Protein AF-A0A7X2I264-F1 (afdb_monomer)

Mean predicted aligned error: 12.53 Å

pLDDT: mean 86.07, std 11.86, range [53.12, 96.88]

Secondary structure (DSSP, 8-state):
--HHHHHHHHHHHHHT--SSS-SSHHHHHHHHSS------PPP-S-HHHHTT-TTHHHHHHHHHHHHHHHHHHHHTT--HHHHHHHHT--HHHHHHHHTT--TTS-HHHHHHHHHHHHHHT-

Radius of gyration: 30.3 Å; Cα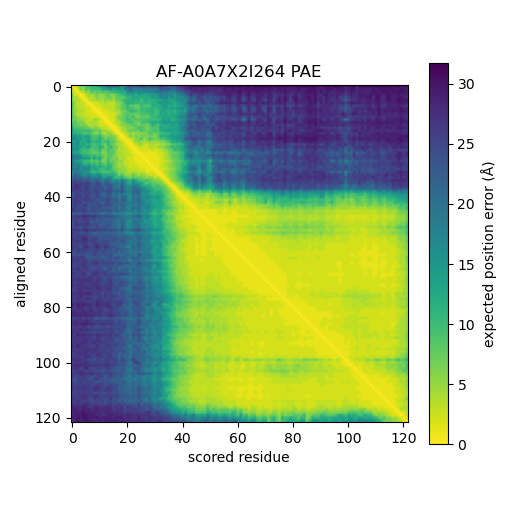 contacts (8 Å, |Δi|>4): 83; chains: 1; bounding box: 52×64×67 Å

Structure (mmCIF, N/CA/C/O backbone):
data_AF-A0A7X2I264-F1
#
_entry.id   AF-A0A7X2I264-F1
#
loop_
_atom_site.group_PDB
_atom_site.id
_atom_site.type_symbol
_atom_site.label_atom_id
_atom_site.label_alt_id
_atom_site.label_comp_id
_atom_site.label_asym_id
_atom_site.label_entity_id
_atom_site.label_seq_id
_atom_site.pdbx_PDB_ins_code
_atom_site.Cartn_x
_atom_site.Cartn_y
_atom_site.Cartn_z
_atom_site.occupancy
_atom_site.B_iso_or_equiv
_atom_site.auth_seq_id
_atom_site.auth_comp_id
_atom_site.auth_asym_id
_atom_site.auth_atom_id
_atom_site.pdbx_PDB_model_num
ATOM 1 N N . MET A 1 1 ? 24.658 50.942 -40.346 1.00 53.12 1 MET A N 1
ATOM 2 C CA . MET A 1 1 ? 24.591 49.732 -41.179 1.00 53.12 1 MET A CA 1
ATOM 3 C C . MET A 1 1 ? 25.375 49.980 -42.457 1.00 53.12 1 MET A C 1
ATOM 5 O O . MET A 1 1 ? 24.981 50.839 -43.243 1.00 53.12 1 MET A O 1
ATOM 9 N N . GLY A 1 2 ? 26.550 49.373 -42.595 1.00 65.25 2 GLY A N 1
ATOM 10 C CA . GLY A 1 2 ? 27.466 49.596 -43.721 1.00 65.25 2 GLY A CA 1
ATOM 11 C C . GLY A 1 2 ? 27.327 48.509 -44.787 1.00 65.25 2 GLY A C 1
ATOM 12 O O . GLY A 1 2 ? 27.019 47.373 -44.458 1.00 65.25 2 GLY A O 1
ATOM 13 N N . ARG A 1 3 ? 27.616 48.821 -46.061 1.00 62.53 3 ARG A N 1
ATOM 14 C CA . ARG A 1 3 ? 27.592 47.847 -47.180 1.00 62.53 3 ARG A CA 1
ATOM 15 C C . ARG A 1 3 ? 28.369 46.547 -46.896 1.00 62.53 3 ARG A C 1
ATOM 17 O O . ARG A 1 3 ? 28.003 45.501 -47.412 1.00 62.53 3 ARG A O 1
ATOM 24 N N . LYS A 1 4 ? 29.397 46.605 -46.039 1.00 62.56 4 LYS A N 1
ATOM 25 C CA . LYS A 1 4 ? 30.151 45.428 -45.583 1.00 62.56 4 LYS A CA 1
ATOM 26 C C . LYS A 1 4 ? 29.304 44.444 -44.773 1.00 62.56 4 LYS A C 1
ATOM 28 O O . LYS A 1 4 ? 29.388 43.252 -45.021 1.00 62.56 4 LYS A O 1
ATOM 33 N N . GLU A 1 5 ? 28.451 44.935 -43.879 1.00 67.25 5 GLU A N 1
ATOM 34 C CA . GLU A 1 5 ? 27.602 44.082 -43.034 1.00 67.25 5 GLU A CA 1
ATOM 35 C C . GLU A 1 5 ? 26.552 43.341 -43.873 1.00 67.25 5 GLU A C 1
ATOM 37 O O . GLU A 1 5 ? 26.231 42.191 -43.597 1.00 67.25 5 GLU A O 1
ATOM 42 N N . THR A 1 6 ? 26.047 43.965 -44.946 1.00 69.62 6 THR A N 1
ATOM 43 C CA . THR A 1 6 ? 25.108 43.305 -45.865 1.00 69.62 6 THR A CA 1
ATOM 44 C C . THR A 1 6 ? 25.780 42.244 -46.736 1.00 69.62 6 THR A C 1
ATOM 46 O O . THR A 1 6 ? 25.165 41.230 -47.038 1.00 69.62 6 THR A O 1
ATOM 49 N N . GLU A 1 7 ? 27.036 42.451 -47.134 1.00 71.38 7 GLU A N 1
ATOM 50 C CA . GLU A 1 7 ? 27.785 41.511 -47.981 1.00 71.38 7 GLU A CA 1
ATOM 51 C C . GLU A 1 7 ? 28.254 40.285 -47.184 1.00 71.38 7 GLU A C 1
ATOM 53 O O . GLU A 1 7 ? 28.149 39.152 -47.654 1.00 71.38 7 GLU A O 1
ATOM 58 N N . GLU A 1 8 ? 28.680 40.512 -45.941 1.00 70.50 8 GLU A N 1
ATOM 59 C CA . GLU A 1 8 ? 29.047 39.475 -44.978 1.00 70.50 8 GLU A CA 1
ATOM 60 C C . GLU A 1 8 ? 27.842 38.602 -44.609 1.00 70.50 8 GLU A C 1
ATOM 62 O O . GLU A 1 8 ? 27.930 37.379 -44.683 1.00 70.50 8 GLU A O 1
ATOM 67 N N . ALA A 1 9 ? 26.676 39.208 -44.356 1.00 65.88 9 ALA A N 1
ATOM 68 C CA . ALA A 1 9 ? 25.443 38.464 -44.097 1.00 65.88 9 ALA A CA 1
ATOM 69 C C . ALA A 1 9 ? 25.007 37.587 -45.291 1.00 65.88 9 ALA A C 1
ATOM 71 O O . ALA A 1 9 ? 24.518 36.469 -45.101 1.00 65.88 9 ALA A O 1
ATOM 72 N N . ILE A 1 10 ? 25.205 38.057 -46.531 1.00 73.12 10 ILE A N 1
ATOM 73 C CA . ILE A 1 10 ? 24.914 37.277 -47.748 1.00 73.12 10 ILE A CA 1
ATOM 74 C C . ILE A 1 10 ? 25.928 36.133 -47.918 1.00 73.12 10 ILE A C 1
ATOM 76 O O . ILE A 1 10 ? 25.545 35.017 -48.284 1.00 73.12 10 ILE A O 1
ATOM 80 N N . ALA A 1 11 ? 27.211 36.382 -47.646 1.00 73.94 11 ALA A N 1
ATOM 81 C CA . ALA A 1 11 ? 28.264 35.374 -47.736 1.00 73.94 11 ALA A CA 1
ATOM 82 C C . ALA A 1 11 ? 28.098 34.267 -46.684 1.00 73.94 11 ALA A C 1
ATOM 84 O O . ALA A 1 11 ? 28.203 33.087 -47.026 1.00 73.94 11 ALA A O 1
ATOM 85 N N . ASP A 1 12 ? 27.771 34.624 -45.442 1.00 66.62 12 ASP A N 1
ATOM 86 C CA . ASP A 1 12 ? 27.493 33.661 -44.373 1.00 66.62 12 ASP A CA 1
ATOM 87 C C . ASP A 1 12 ? 26.240 32.831 -44.657 1.00 66.62 12 ASP A C 1
ATOM 89 O O . ASP A 1 12 ? 26.261 31.612 -44.469 1.00 66.62 12 ASP A O 1
ATOM 93 N N . SER A 1 13 ? 25.203 33.446 -45.238 1.00 68.19 13 SER A N 1
ATOM 94 C CA . SER A 1 13 ? 24.015 32.724 -45.714 1.00 68.19 13 SER A CA 1
ATOM 95 C C . SER A 1 13 ? 24.367 31.690 -46.790 1.00 68.19 13 SER A C 1
ATOM 97 O O . SER A 1 13 ? 23.864 30.568 -46.763 1.00 68.19 13 SER A O 1
ATOM 99 N N . ARG A 1 14 ? 25.270 32.026 -47.726 1.00 70.94 14 ARG A N 1
ATOM 100 C CA . ARG A 1 14 ? 25.734 31.096 -48.773 1.00 70.94 14 ARG A CA 1
ATOM 101 C C . ARG A 1 14 ? 26.647 29.992 -48.224 1.00 70.94 14 ARG A C 1
ATOM 103 O O . ARG A 1 14 ? 26.674 28.902 -48.789 1.00 70.94 14 ARG A O 1
ATOM 110 N N . ALA A 1 15 ? 27.385 30.271 -47.150 1.00 73.50 15 ALA A N 1
ATOM 111 C CA . ALA A 1 15 ? 28.268 29.319 -46.478 1.00 73.50 15 ALA A CA 1
ATOM 112 C C . ALA A 1 15 ? 27.548 28.439 -45.438 1.00 73.50 15 ALA A C 1
ATOM 114 O O . ALA A 1 15 ? 28.167 27.528 -44.891 1.00 73.50 15 ALA A O 1
ATOM 115 N N . GLY A 1 16 ? 26.265 28.697 -45.157 1.00 68.00 16 GLY A N 1
ATOM 116 C CA . GLY A 1 16 ? 25.489 27.956 -44.160 1.00 68.00 16 GLY A CA 1
ATOM 117 C C . GLY A 1 16 ? 25.940 28.203 -42.716 1.00 68.00 16 GLY A C 1
ATOM 118 O O . GLY A 1 16 ? 25.725 27.343 -41.856 1.00 68.00 16 GLY A O 1
ATOM 119 N N . ARG A 1 17 ? 26.585 29.347 -42.446 1.00 67.12 17 ARG A N 1
ATOM 120 C CA . ARG A 1 17 ? 26.978 29.754 -41.091 1.00 67.12 17 ARG A CA 1
ATOM 121 C C . ARG A 1 17 ? 25.816 30.442 -40.389 1.00 67.12 17 ARG A C 1
ATOM 123 O O . ARG A 1 17 ? 25.059 31.186 -41.008 1.00 67.12 17 ARG A O 1
ATOM 130 N N . VAL A 1 18 ? 25.684 30.188 -39.092 1.00 67.50 18 VAL A N 1
ATOM 131 C CA . VAL A 1 18 ? 24.689 30.829 -38.226 1.00 67.50 18 VAL A CA 1
ATOM 132 C C . VAL A 1 18 ? 25.423 31.782 -37.285 1.00 67.50 18 VAL A C 1
ATOM 134 O O . VAL A 1 18 ? 26.530 31.497 -36.842 1.00 67.50 18 VAL A O 1
ATOM 137 N N . SER A 1 19 ? 24.827 32.937 -36.990 1.00 62.38 19 SER A N 1
ATOM 138 C CA . SER A 1 19 ? 25.382 33.870 -36.007 1.00 62.38 19 SER A CA 1
ATOM 139 C C . SER A 1 19 ? 25.033 33.407 -34.588 1.00 62.38 19 SER A C 1
ATOM 141 O O . SER A 1 19 ? 23.859 33.188 -34.285 1.00 62.38 19 SER A O 1
ATOM 143 N N . GLY A 1 20 ? 26.030 33.254 -33.710 1.00 69.88 20 GLY A N 1
ATOM 144 C CA . GLY A 1 20 ? 25.835 32.881 -32.303 1.00 69.88 20 GLY A CA 1
ATOM 145 C C . GLY A 1 20 ? 26.579 31.607 -31.891 1.00 69.88 20 GLY A C 1
ATOM 146 O O . GLY A 1 20 ? 27.698 31.367 -32.327 1.00 69.88 20 GLY A O 1
ATOM 147 N N . ARG A 1 21 ? 25.971 30.809 -31.000 1.00 73.69 21 ARG A N 1
ATOM 148 C CA . ARG A 1 21 ? 26.579 29.613 -30.376 1.00 73.69 21 ARG A CA 1
ATOM 149 C C . ARG A 1 21 ? 26.913 28.482 -31.361 1.00 73.69 21 ARG A C 1
ATOM 151 O O . ARG A 1 21 ? 27.748 27.646 -31.041 1.00 73.69 21 ARG A O 1
ATOM 158 N N . PHE A 1 22 ? 26.267 28.441 -32.521 1.00 78.50 22 PHE A N 1
ATOM 159 C CA . PHE A 1 22 ? 26.388 27.349 -33.488 1.00 78.50 22 PHE A CA 1
ATOM 160 C C . PHE A 1 22 ? 27.165 27.819 -34.712 1.00 78.50 22 PHE A C 1
ATOM 162 O O . PHE A 1 22 ? 26.838 28.865 -35.271 1.00 78.50 22 PHE A O 1
ATOM 169 N N . ALA A 1 23 ? 28.170 27.056 -35.143 1.00 78.12 23 ALA A N 1
ATOM 170 C CA . ALA A 1 23 ? 29.019 27.425 -36.272 1.00 78.12 23 ALA A CA 1
ATOM 171 C C . ALA A 1 23 ? 28.362 27.107 -37.625 1.00 78.12 23 ALA A C 1
ATOM 173 O O . ALA A 1 23 ? 28.685 27.739 -38.634 1.00 78.12 23 ALA A O 1
ATOM 174 N N . THR A 1 24 ? 27.420 26.157 -37.663 1.00 82.75 24 THR A N 1
ATOM 175 C CA . THR A 1 24 ? 26.704 25.765 -38.887 1.00 82.75 24 THR A CA 1
ATOM 176 C C . THR A 1 24 ? 25.217 25.495 -38.652 1.00 82.75 24 THR A C 1
ATOM 178 O O . THR A 1 24 ? 24.788 25.151 -37.551 1.00 82.75 24 THR A O 1
ATOM 181 N N . VAL A 1 25 ? 24.415 25.587 -39.721 1.00 78.50 25 VAL A N 1
ATOM 182 C CA . VAL A 1 25 ? 22.996 25.171 -39.701 1.00 78.50 25 VAL A CA 1
ATOM 183 C C . VAL A 1 25 ? 22.851 23.682 -39.354 1.00 78.50 25 VAL A C 1
ATOM 185 O O . VAL A 1 25 ? 21.887 23.301 -38.698 1.00 78.50 25 VAL A O 1
ATOM 188 N N . ALA A 1 26 ? 23.814 22.840 -39.745 1.00 79.38 26 ALA A N 1
ATOM 189 C CA . ALA A 1 26 ? 23.809 21.412 -39.426 1.00 79.38 26 ALA A CA 1
ATOM 190 C C . ALA A 1 26 ? 23.986 21.151 -37.921 1.00 79.38 26 ALA A C 1
ATOM 192 O O . ALA A 1 26 ? 23.296 20.298 -37.371 1.00 79.38 26 ALA A O 1
ATOM 193 N N . GLU A 1 27 ? 24.853 21.914 -37.250 1.00 80.38 27 GLU A N 1
ATOM 194 C CA . GLU A 1 27 ? 25.016 21.861 -35.790 1.00 80.38 27 GLU A CA 1
ATOM 195 C C . GLU A 1 27 ? 23.759 22.335 -35.06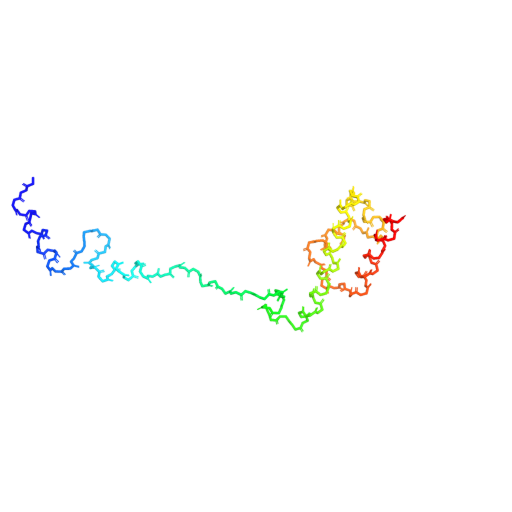0 1.00 80.38 27 GLU A C 1
ATOM 197 O O . GLU A 1 27 ? 23.318 21.680 -34.122 1.00 80.38 27 GLU A O 1
ATOM 202 N N . LEU A 1 28 ? 23.145 23.432 -35.518 1.00 80.69 28 LEU A N 1
ATOM 203 C CA . LEU A 1 28 ? 21.883 23.918 -34.957 1.00 80.69 28 LEU A CA 1
ATOM 204 C C . LEU A 1 28 ? 20.763 22.876 -35.109 1.00 80.69 28 LEU A C 1
ATOM 206 O O . LEU A 1 28 ? 20.022 22.630 -34.166 1.00 80.69 28 LEU A O 1
ATOM 210 N N . LEU A 1 29 ? 20.638 22.251 -36.283 1.00 78.88 29 LEU A N 1
ATOM 211 C CA . LEU A 1 29 ? 19.649 21.196 -36.513 1.00 78.88 29 LEU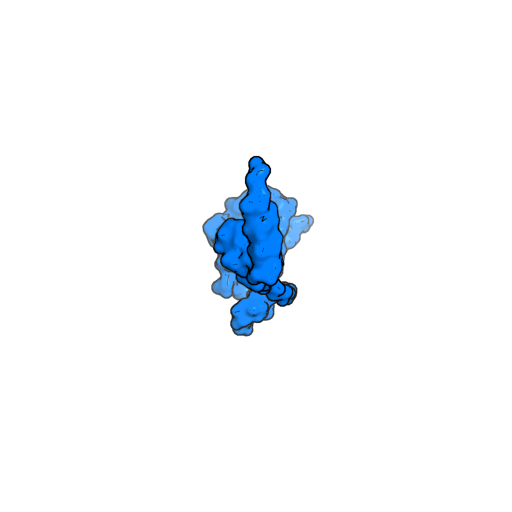 A CA 1
ATOM 212 C C . LEU A 1 29 ? 19.939 19.946 -35.681 1.00 78.88 29 LEU A C 1
ATOM 214 O O . LEU A 1 29 ? 18.997 19.309 -35.234 1.00 78.88 29 LEU A O 1
ATOM 218 N N . ALA A 1 30 ? 21.204 19.587 -35.461 1.00 80.88 30 ALA A N 1
ATOM 219 C CA . ALA A 1 30 ? 21.568 18.463 -34.602 1.00 80.88 30 ALA A CA 1
ATOM 220 C C . ALA A 1 30 ? 21.245 18.727 -33.123 1.00 80.88 30 ALA A C 1
ATOM 222 O O . ALA A 1 30 ? 20.813 17.804 -32.449 1.00 80.88 30 ALA A O 1
ATOM 223 N N . ASP A 1 31 ? 21.403 19.964 -32.640 1.00 79.62 31 ASP A N 1
ATOM 224 C CA . ASP A 1 31 ? 21.018 20.384 -31.281 1.00 79.62 31 ASP A CA 1
ATOM 225 C C . ASP A 1 31 ? 19.491 20.442 -31.114 1.00 79.62 31 ASP A C 1
ATOM 227 O O . ASP A 1 31 ? 18.959 19.975 -30.117 1.00 79.62 31 ASP A O 1
ATOM 231 N N . LEU A 1 32 ? 18.765 20.940 -32.123 1.00 74.75 32 LEU A N 1
ATOM 232 C CA . LEU A 1 32 ? 17.296 20.954 -32.122 1.00 74.75 32 LEU A CA 1
ATOM 233 C C . LEU A 1 32 ? 16.678 19.554 -32.282 1.00 74.75 32 LEU A C 1
ATOM 235 O O . LEU A 1 32 ? 15.588 19.315 -31.772 1.00 74.75 32 LEU A O 1
ATOM 239 N N . ASN A 1 33 ? 17.352 18.653 -33.007 1.00 72.38 33 ASN A N 1
ATOM 240 C CA . ASN A 1 33 ? 16.959 17.249 -33.183 1.00 72.38 33 ASN A CA 1
ATOM 241 C C . ASN A 1 33 ? 17.570 16.324 -32.122 1.00 72.38 33 ASN A C 1
ATOM 243 O O . ASN A 1 33 ? 17.300 15.121 -32.155 1.00 72.38 33 ASN A O 1
ATOM 247 N N . ALA A 1 34 ? 18.415 16.840 -31.223 1.00 70.00 34 ALA A N 1
ATOM 248 C CA . ALA A 1 34 ? 18.797 16.132 -30.013 1.00 70.00 34 ALA A CA 1
ATOM 249 C C . ALA A 1 34 ? 17.544 16.109 -29.140 1.00 70.00 34 ALA A C 1
ATOM 251 O O . ALA A 1 34 ? 17.295 16.993 -28.326 1.00 70.00 34 ALA A O 1
ATOM 252 N N . ASP A 1 35 ? 16.691 15.137 -29.441 1.00 63.50 35 ASP A N 1
ATOM 253 C CA . ASP A 1 35 ? 15.407 14.918 -28.810 1.00 63.50 35 ASP A CA 1
ATOM 254 C C . ASP A 1 35 ? 15.687 14.509 -27.356 1.00 63.50 35 ASP A C 1
ATOM 256 O O . ASP A 1 35 ? 15.762 13.334 -27.006 1.00 63.50 35 ASP A O 1
ATOM 260 N N . ASP A 1 36 ? 15.866 15.507 -26.488 1.00 65.31 36 ASP A N 1
ATOM 261 C CA . ASP A 1 36 ? 15.877 15.370 -25.027 1.00 65.31 36 ASP A CA 1
ATOM 262 C C . ASP A 1 36 ? 14.479 14.975 -24.502 1.00 65.31 36 ASP A C 1
ATOM 264 O O . ASP A 1 36 ? 14.206 15.008 -23.296 1.00 65.31 36 ASP A O 1
ATOM 268 N N . THR A 1 37 ? 13.560 14.577 -25.392 1.00 65.69 37 THR A N 1
ATOM 269 C CA . THR A 1 37 ? 12.367 13.831 -25.021 1.00 65.69 37 THR A CA 1
ATOM 270 C C . THR A 1 37 ? 12.816 12.559 -24.335 1.00 65.69 37 THR A C 1
ATOM 272 O O . THR A 1 37 ? 13.287 11.596 -24.943 1.00 65.69 37 THR A O 1
ATOM 275 N N . THR A 1 38 ? 12.681 12.577 -23.019 1.00 71.50 38 THR A N 1
ATOM 276 C CA . THR A 1 38 ? 12.897 11.425 -22.164 1.00 71.50 38 THR A CA 1
ATOM 277 C C . THR A 1 38 ? 12.109 10.268 -22.769 1.00 71.50 38 THR A C 1
ATOM 279 O O . THR A 1 38 ? 10.905 10.396 -22.974 1.00 71.50 38 THR A O 1
ATOM 282 N N . ASN A 1 39 ? 12.781 9.172 -23.124 1.00 79.25 39 ASN A N 1
ATOM 283 C CA . ASN A 1 39 ? 12.129 8.009 -23.718 1.00 79.25 39 ASN A CA 1
ATOM 284 C C . ASN A 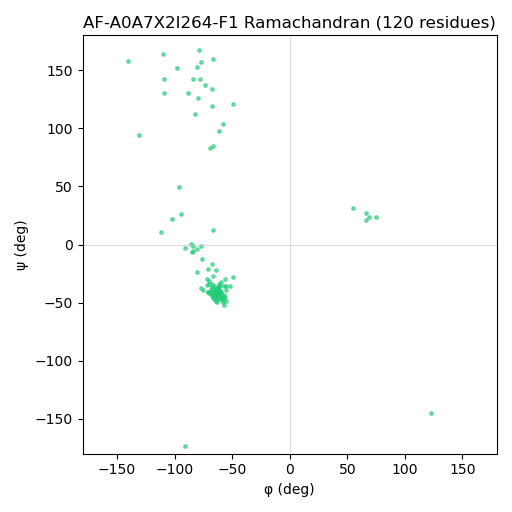1 39 ? 11.109 7.443 -22.711 1.00 79.25 39 ASN A C 1
ATOM 286 O O . ASN A 1 39 ? 11.482 6.753 -21.761 1.00 79.25 39 ASN A O 1
ATOM 290 N N . ILE A 1 40 ? 9.832 7.810 -22.867 1.00 82.69 40 ILE A N 1
ATOM 291 C CA . ILE A 1 40 ? 8.747 7.378 -21.987 1.00 82.69 40 ILE A CA 1
ATOM 292 C C . ILE A 1 40 ? 8.289 5.998 -22.441 1.00 82.69 40 ILE A C 1
ATOM 294 O O . ILE A 1 40 ? 7.680 5.843 -23.499 1.00 82.69 40 ILE A O 1
ATOM 298 N N . GLN A 1 41 ? 8.532 4.993 -21.609 1.00 81.75 41 GLN A N 1
ATOM 299 C CA . GLN A 1 41 ? 8.009 3.654 -21.831 1.00 81.75 41 GLN A CA 1
ATOM 300 C C . GLN A 1 41 ? 6.619 3.515 -21.199 1.00 81.75 41 GLN A C 1
ATOM 302 O O . GLN A 1 41 ? 6.420 3.835 -20.027 1.00 81.75 41 GLN A O 1
ATOM 307 N N . GLN A 1 42 ? 5.651 3.013 -21.969 1.00 88.19 42 GLN A N 1
ATOM 308 C CA . GLN A 1 42 ? 4.330 2.681 -21.441 1.00 88.19 42 GLN A CA 1
ATOM 309 C C . GLN A 1 42 ? 4.437 1.484 -20.480 1.00 88.19 42 GLN A C 1
ATOM 311 O O . GLN A 1 42 ? 4.849 0.399 -20.886 1.00 88.19 42 GLN A O 1
ATOM 316 N N . GLY A 1 43 ? 4.058 1.689 -19.216 1.00 89.69 43 GLY A N 1
ATOM 317 C CA . GLY A 1 43 ? 3.943 0.625 -18.214 1.00 89.69 43 GLY A CA 1
ATOM 318 C C . GLY A 1 43 ? 2.653 -0.191 -18.348 1.00 89.69 43 GLY A C 1
ATOM 319 O O . GLY A 1 43 ? 1.718 0.195 -19.058 1.00 89.69 43 GLY A O 1
ATOM 320 N N . SER A 1 44 ? 2.594 -1.321 -17.649 1.00 92.56 44 SER A N 1
ATOM 321 C CA . SER A 1 44 ? 1.405 -2.165 -17.540 1.00 92.56 44 SER A CA 1
ATOM 322 C C . SER A 1 44 ? 0.539 -1.781 -16.330 1.00 92.56 44 SER A C 1
ATOM 324 O O . SER A 1 44 ? 0.779 -0.800 -15.628 1.00 92.56 44 SER A O 1
ATOM 326 N N . ALA A 1 45 ? -0.499 -2.578 -16.059 1.00 92.69 45 ALA A N 1
ATOM 327 C CA . ALA A 1 45 ? -1.299 -2.456 -14.838 1.00 92.69 45 ALA A CA 1
ATOM 328 C C . ALA A 1 45 ? -0.606 -3.049 -13.590 1.00 92.69 45 ALA A C 1
ATOM 330 O O . ALA A 1 45 ? -1.183 -3.027 -12.500 1.00 92.69 45 ALA A O 1
ATOM 331 N N . ASN A 1 46 ? 0.599 -3.611 -13.735 1.00 95.25 46 ASN A N 1
ATOM 332 C CA . ASN A 1 46 ? 1.380 -4.175 -12.643 1.00 95.25 46 ASN A CA 1
ATOM 333 C C . ASN A 1 46 ? 2.818 -3.644 -12.673 1.00 95.25 46 ASN A C 1
ATOM 335 O O . ASN A 1 46 ? 3.702 -4.245 -13.280 1.00 95.25 46 ASN A O 1
ATOM 339 N N . VAL A 1 47 ? 3.067 -2.571 -11.918 1.00 93.81 47 VAL A N 1
ATOM 340 C CA . VAL A 1 47 ? 4.401 -1.962 -11.802 1.00 93.81 47 VAL A CA 1
ATOM 341 C C . VAL A 1 47 ? 5.473 -2.953 -11.328 1.00 93.81 47 VAL A C 1
ATOM 343 O O . VAL A 1 47 ? 6.632 -2.835 -11.704 1.00 93.81 47 VAL A O 1
ATOM 346 N N . TYR A 1 48 ? 5.112 -3.971 -10.538 1.00 95.06 48 TYR A N 1
ATOM 347 C CA . TYR A 1 48 ? 6.071 -4.989 -10.104 1.00 95.06 48 TYR A CA 1
ATOM 348 C C . TYR A 1 48 ? 6.496 -5.902 -11.256 1.00 95.06 48 TYR A C 1
ATOM 350 O O . TYR A 1 48 ? 7.649 -6.323 -11.299 1.00 95.06 48 TYR A O 1
ATOM 358 N N . ALA A 1 49 ? 5.592 -6.184 -12.197 1.00 95.81 49 ALA A N 1
ATOM 359 C CA . ALA A 1 49 ? 5.924 -6.945 -13.397 1.00 95.81 49 ALA A CA 1
ATOM 360 C C . ALA A 1 49 ? 6.816 -6.115 -14.325 1.00 95.81 49 ALA A C 1
ATOM 362 O O . ALA A 1 49 ? 7.816 -6.627 -14.823 1.00 95.81 49 ALA A O 1
ATOM 363 N N . ASP A 1 50 ? 6.506 -4.826 -14.475 1.00 94.81 50 ASP A N 1
ATOM 364 C CA . ASP A 1 50 ? 7.304 -3.898 -15.284 1.00 94.81 50 ASP A CA 1
ATOM 365 C C . ASP A 1 50 ? 8.738 -3.756 -14.746 1.00 94.81 50 ASP A C 1
ATOM 367 O O . ASP A 1 50 ? 9.688 -3.631 -15.513 1.00 94.81 50 ASP A O 1
ATOM 371 N N . LEU A 1 51 ? 8.904 -3.827 -13.420 1.00 93.38 51 LEU A N 1
ATOM 372 C CA . LEU A 1 51 ? 10.201 -3.789 -12.739 1.00 93.38 51 LEU A CA 1
ATOM 373 C C . LEU A 1 51 ? 10.896 -5.163 -12.631 1.00 93.38 51 LEU A C 1
ATOM 375 O O . LEU A 1 51 ? 11.984 -5.246 -12.063 1.00 93.38 51 LEU A O 1
ATOM 379 N N . GLY A 1 52 ? 10.295 -6.239 -13.151 1.00 94.38 52 GLY A N 1
ATOM 380 C CA . GLY A 1 52 ? 10.906 -7.572 -13.189 1.00 94.38 52 GLY A CA 1
ATOM 381 C C . GLY A 1 52 ? 10.934 -8.322 -11.852 1.00 94.38 52 GLY A C 1
ATOM 382 O O . GLY A 1 52 ? 11.776 -9.202 -11.664 1.00 94.38 52 GLY A O 1
ATOM 383 N N . TYR A 1 53 ? 10.039 -8.001 -10.913 1.00 94.75 53 TYR A N 1
ATOM 384 C CA . TYR A 1 53 ? 9.942 -8.742 -9.653 1.00 94.75 53 TYR A CA 1
ATOM 385 C C . TYR A 1 53 ? 9.429 -10.175 -9.889 1.00 94.75 53 TYR A C 1
ATOM 387 O O . TYR A 1 53 ? 8.419 -10.356 -10.576 1.00 94.75 53 TYR A O 1
ATOM 395 N N . PRO A 1 54 ? 10.061 -11.204 -9.292 1.00 94.56 54 PRO A N 1
ATOM 396 C CA . PRO A 1 54 ? 9.658 -12.601 -9.484 1.00 94.56 54 PRO A CA 1
ATOM 397 C C . PRO A 1 54 ? 8.278 -12.916 -8.884 1.00 94.56 54 PRO A C 1
ATOM 399 O O . PRO A 1 54 ? 7.574 -13.800 -9.361 1.00 94.56 54 PRO A O 1
ATOM 402 N N . ASP A 1 55 ? 7.877 -12.169 -7.859 1.00 94.56 55 ASP A N 1
ATOM 403 C CA . ASP A 1 55 ? 6.624 -12.282 -7.112 1.00 94.56 55 ASP A CA 1
ATOM 404 C C . ASP A 1 55 ? 5.597 -11.205 -7.513 1.00 94.56 55 ASP A C 1
ATOM 406 O O . ASP A 1 55 ? 4.665 -10.904 -6.766 1.00 94.56 55 ASP A O 1
ATOM 410 N N . ALA A 1 56 ? 5.729 -10.621 -8.711 1.00 96.38 56 ALA A N 1
ATOM 411 C CA . ALA A 1 56 ? 4.920 -9.486 -9.160 1.00 96.38 56 ALA A 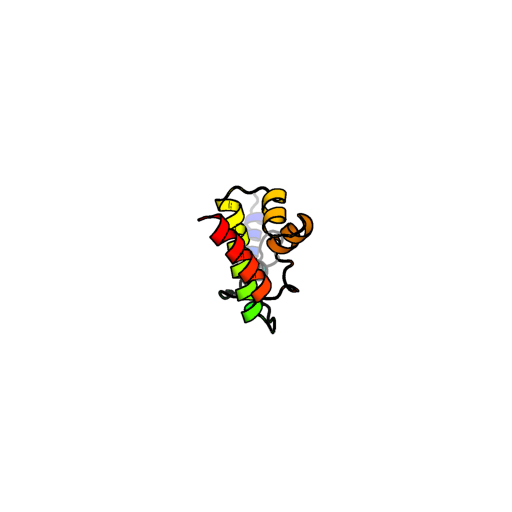CA 1
ATOM 412 C C . ALA A 1 56 ? 3.398 -9.690 -9.036 1.00 96.38 56 ALA A C 1
ATOM 414 O O . ALA A 1 56 ? 2.667 -8.739 -8.748 1.00 96.38 56 ALA A O 1
ATOM 415 N N . GLY A 1 57 ? 2.901 -10.908 -9.267 1.00 96.56 57 GLY A N 1
ATOM 416 C CA . GLY A 1 57 ? 1.481 -11.233 -9.108 1.00 96.56 57 GLY A CA 1
ATOM 417 C C . GLY A 1 57 ? 1.019 -11.163 -7.651 1.00 96.56 57 GLY A C 1
ATOM 418 O O . GLY A 1 57 ? -0.000 -10.540 -7.358 1.00 96.56 57 GLY A O 1
ATOM 419 N N . GLU A 1 58 ? 1.795 -11.740 -6.733 1.00 96.12 58 GLU A N 1
ATOM 420 C CA . GLU A 1 58 ? 1.515 -11.696 -5.295 1.00 96.12 58 GLU A CA 1
ATOM 421 C C . GLU A 1 58 ? 1.605 -10.261 -4.765 1.00 96.12 58 GLU A C 1
ATOM 423 O O . GLU A 1 58 ? 0.717 -9.806 -4.041 1.00 96.12 58 GLU A O 1
ATOM 428 N N . MET A 1 59 ? 2.620 -9.507 -5.194 1.00 96.50 59 MET A N 1
ATOM 429 C CA . MET A 1 59 ? 2.773 -8.100 -4.830 1.00 96.50 59 MET A CA 1
ATOM 430 C C . MET A 1 59 ? 1.578 -7.252 -5.268 1.00 96.50 59 MET A C 1
ATOM 432 O O . MET A 1 59 ? 1.097 -6.438 -4.482 1.00 96.50 59 MET A O 1
ATOM 436 N N . LEU A 1 60 ? 1.032 -7.480 -6.467 1.00 95.94 60 LEU A N 1
ATOM 437 C CA . LEU A 1 60 ? -0.180 -6.792 -6.919 1.00 95.94 60 LEU A CA 1
ATOM 438 C C . LEU A 1 60 ? -1.389 -7.096 -6.021 1.00 95.94 60 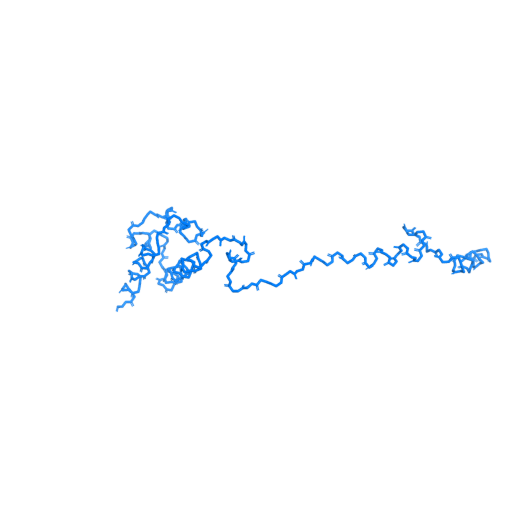LEU A C 1
ATOM 440 O O . LEU A 1 60 ? -2.167 -6.190 -5.713 1.00 95.94 60 LEU A O 1
ATOM 444 N N . VAL A 1 61 ? -1.552 -8.351 -5.589 1.00 96.88 61 VAL A N 1
ATOM 445 C CA . VAL A 1 61 ? -2.622 -8.745 -4.657 1.00 96.88 61 VAL A CA 1
ATOM 446 C C . VAL A 1 61 ? -2.454 -8.030 -3.316 1.00 96.88 61 VAL A C 1
ATOM 448 O O . VAL A 1 61 ? -3.401 -7.395 -2.847 1.00 96.88 61 VAL A O 1
ATOM 451 N N . LYS A 1 62 ? -1.247 -8.052 -2.737 1.00 96.62 62 LYS A N 1
ATOM 452 C CA . LYS A 1 62 ? -0.944 -7.362 -1.472 1.00 96.62 62 LYS A CA 1
ATOM 453 C C . LYS A 1 62 ? -1.219 -5.861 -1.561 1.00 96.62 62 LYS A C 1
ATOM 455 O O . LYS A 1 62 ? -1.895 -5.321 -0.689 1.00 96.62 62 LYS A O 1
ATOM 460 N N . THR A 1 63 ? -0.778 -5.200 -2.635 1.00 96.12 63 THR A N 1
ATOM 461 C CA . THR A 1 63 ? -1.039 -3.768 -2.850 1.00 96.12 63 THR A CA 1
ATOM 462 C C . THR A 1 63 ? -2.530 -3.473 -2.868 1.00 96.12 63 THR A C 1
ATOM 464 O O . THR A 1 63 ? -2.971 -2.560 -2.179 1.00 96.12 63 THR A O 1
ATOM 467 N N . ARG A 1 64 ? -3.328 -4.270 -3.590 1.00 95.69 64 ARG A N 1
ATOM 468 C CA . ARG A 1 64 ? -4.787 -4.088 -3.639 1.00 95.69 64 ARG A CA 1
ATOM 469 C C . ARG A 1 64 ? -5.436 -4.221 -2.262 1.00 95.69 64 ARG A C 1
ATOM 471 O O . ARG A 1 64 ? -6.337 -3.448 -1.952 1.00 95.69 64 ARG A O 1
ATOM 478 N N . LEU A 1 65 ? -4.988 -5.168 -1.440 1.00 96.75 65 LEU A N 1
ATOM 479 C CA . LEU A 1 65 ? -5.497 -5.339 -0.076 1.00 96.75 65 LEU A CA 1
ATOM 480 C C . LEU A 1 65 ? -5.139 -4.145 0.814 1.00 96.75 65 LEU A C 1
ATOM 482 O O . LEU A 1 65 ? -6.008 -3.602 1.489 1.00 96.75 65 LEU A O 1
ATOM 486 N N . VAL A 1 66 ? -3.891 -3.680 0.765 1.00 96.62 66 VAL A N 1
ATOM 487 C CA . VAL A 1 66 ? -3.454 -2.505 1.535 1.00 96.62 66 VAL A CA 1
ATOM 488 C C . VAL A 1 66 ? -4.175 -1.234 1.091 1.00 96.62 66 VAL A C 1
ATOM 490 O O . VAL A 1 66 ? -4.560 -0.429 1.938 1.00 96.62 66 VAL A O 1
ATOM 493 N N . THR A 1 67 ? -4.423 -1.065 -0.210 1.00 95.38 67 THR A N 1
ATOM 494 C CA . THR A 1 67 ? -5.245 0.037 -0.724 1.00 95.38 67 THR A CA 1
ATOM 495 C C . THR A 1 67 ? -6.648 -0.005 -0.126 1.00 95.38 67 THR A C 1
ATOM 497 O O . THR A 1 67 ? -7.086 1.008 0.412 1.00 95.38 67 THR A O 1
ATOM 500 N N . LYS A 1 68 ? -7.308 -1.171 -0.120 1.00 95.50 68 LYS A N 1
ATOM 501 C CA . LYS A 1 68 ? -8.634 -1.332 0.500 1.00 95.50 68 LYS A CA 1
ATOM 502 C C . LYS A 1 68 ? -8.632 -0.989 1.990 1.00 95.50 68 LYS A C 1
ATOM 504 O O . LYS A 1 68 ? -9.516 -0.272 2.442 1.00 95.50 68 LYS A O 1
ATOM 509 N N . ILE A 1 69 ? -7.624 -1.441 2.740 1.00 95.50 69 ILE A N 1
ATOM 510 C CA . ILE A 1 69 ? -7.464 -1.101 4.165 1.00 95.50 69 ILE A CA 1
ATOM 511 C C . ILE A 1 69 ? -7.374 0.422 4.339 1.00 95.50 69 ILE A C 1
ATOM 513 O O . ILE A 1 69 ? -8.095 1.002 5.149 1.00 95.50 69 ILE A O 1
ATOM 517 N N . GLY A 1 70 ? -6.521 1.088 3.555 1.00 95.62 70 GLY A N 1
ATOM 518 C CA . GLY A 1 70 ? -6.362 2.541 3.612 1.00 95.62 70 GLY A CA 1
ATOM 519 C C . GLY A 1 70 ? -7.625 3.311 3.214 1.00 95.62 70 GLY A C 1
ATOM 520 O O . GLY A 1 70 ? -7.925 4.346 3.808 1.00 95.62 70 GLY A O 1
ATOM 521 N N . GLU A 1 71 ? -8.374 2.817 2.231 1.00 95.31 71 GLU A N 1
ATOM 522 C CA . GLU A 1 71 ? -9.660 3.385 1.814 1.00 95.31 71 GLU A CA 1
ATOM 523 C C . GLU A 1 71 ? -10.731 3.224 2.894 1.00 95.31 71 GLU A C 1
ATOM 525 O O . GLU A 1 71 ? -11.409 4.200 3.213 1.00 95.31 71 GLU A O 1
ATOM 530 N N . ALA A 1 72 ? -10.839 2.047 3.512 1.00 94.94 72 ALA A N 1
ATOM 531 C CA . ALA A 1 72 ? -11.791 1.789 4.588 1.00 94.94 72 ALA A CA 1
ATOM 532 C C . ALA A 1 72 ? -11.516 2.664 5.823 1.00 94.94 72 ALA A C 1
ATOM 534 O O . ALA A 1 72 ? -12.435 3.298 6.342 1.00 94.94 72 ALA A O 1
ATOM 535 N N . ILE A 1 73 ? -10.248 2.797 6.235 1.00 95.44 73 ILE A N 1
ATOM 536 C CA . ILE A 1 73 ? -9.837 3.700 7.328 1.00 95.44 73 ILE A CA 1
ATOM 537 C C . ILE A 1 73 ? -10.278 5.142 7.040 1.00 95.44 73 ILE A C 1
ATOM 539 O O . ILE A 1 73 ? -10.841 5.807 7.912 1.00 95.44 73 ILE A O 1
ATOM 543 N N . LYS A 1 74 ? -10.059 5.623 5.807 1.00 94.62 74 LYS A N 1
ATOM 544 C CA . LYS A 1 74 ? -10.471 6.971 5.384 1.00 94.62 74 LYS A CA 1
ATOM 545 C C . LYS A 1 74 ? -11.990 7.128 5.355 1.00 94.62 74 LYS A C 1
ATOM 547 O O . LYS A 1 74 ? -12.491 8.147 5.822 1.00 94.62 74 LYS A O 1
ATOM 552 N N . ALA A 1 75 ? -12.714 6.144 4.826 1.00 94.75 75 ALA A N 1
ATOM 553 C CA . ALA A 1 75 ? -14.172 6.168 4.737 1.00 94.75 75 ALA A CA 1
ATOM 554 C C . ALA A 1 75 ? -14.830 6.230 6.124 1.00 94.75 75 ALA A C 1
ATOM 556 O O . ALA A 1 75 ? -15.812 6.945 6.309 1.00 94.75 75 ALA A O 1
ATOM 557 N N . GLN A 1 76 ? -14.245 5.541 7.105 1.00 93.56 76 GLN A N 1
ATOM 558 C CA . GLN A 1 76 ? -14.695 5.535 8.497 1.00 93.56 76 GLN A CA 1
ATOM 559 C C . GLN A 1 76 ? -14.166 6.725 9.323 1.00 93.56 76 GLN A C 1
ATOM 561 O O . GLN A 1 76 ? -14.506 6.847 10.495 1.00 93.56 76 GLN A O 1
ATOM 566 N N . GLN A 1 77 ? -13.346 7.606 8.732 1.00 94.62 77 GLN A N 1
ATOM 567 C CA . GLN A 1 77 ? -12.723 8.760 9.401 1.00 94.62 77 GLN A CA 1
ATOM 568 C C . GLN A 1 77 ? -11.927 8.383 10.663 1.00 94.62 77 GLN A C 1
ATOM 570 O O . GLN A 1 77 ? -11.839 9.163 11.613 1.00 94.62 77 GLN A O 1
ATOM 575 N N . LEU A 1 78 ? -11.335 7.187 10.675 1.00 95.19 78 LEU A N 1
ATOM 576 C CA . LEU A 1 78 ? -10.544 6.723 11.807 1.00 95.19 78 LEU A CA 1
ATOM 577 C C . LEU A 1 78 ? -9.204 7.459 11.852 1.00 95.19 78 LEU A C 1
ATOM 579 O O . LEU A 1 78 ? -8.518 7.604 10.835 1.00 95.19 78 LEU A O 1
ATOM 583 N N . SER A 1 79 ? -8.793 7.869 13.052 1.00 94.69 79 SER A N 1
ATOM 584 C CA . SER A 1 79 ? -7.413 8.294 13.283 1.00 94.69 79 SER A CA 1
ATOM 585 C C . SER A 1 79 ? -6.459 7.106 13.132 1.00 94.69 79 SER A C 1
ATOM 587 O O . SER A 1 79 ? -6.856 5.944 13.264 1.00 94.69 79 SER A O 1
ATOM 589 N N . THR A 1 80 ? -5.174 7.382 12.903 1.00 92.12 80 THR A N 1
ATOM 590 C CA . THR A 1 80 ? -4.140 6.339 12.834 1.00 92.12 80 THR A CA 1
ATOM 591 C C . THR A 1 80 ? -4.128 5.479 14.101 1.00 92.12 80 THR A C 1
ATOM 593 O O . THR A 1 80 ? -3.993 4.262 14.024 1.00 92.12 80 THR A O 1
ATOM 596 N N . GLU A 1 81 ? -4.313 6.085 15.273 1.00 95.62 81 GLU A N 1
ATOM 597 C CA . GLU A 1 81 ? -4.354 5.402 16.568 1.00 95.62 81 GLU A CA 1
ATOM 598 C C . GLU A 1 81 ? -5.594 4.516 16.713 1.00 95.62 81 GLU A C 1
ATOM 600 O O . GLU A 1 81 ? -5.485 3.382 17.184 1.00 95.62 81 GLU A O 1
ATOM 605 N N . GLN A 1 82 ? -6.762 5.007 16.292 1.00 95.62 82 GLN A N 1
ATOM 606 C CA . GLN A 1 82 ? -8.010 4.241 16.328 1.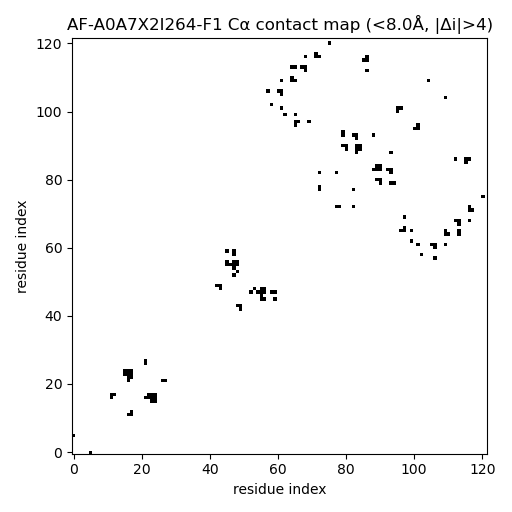00 95.62 82 GLN A CA 1
ATOM 607 C C . GLN A 1 82 ? -7.940 3.040 15.387 1.00 95.62 82 GLN A C 1
ATOM 609 O O . GLN A 1 82 ? -8.229 1.918 15.800 1.00 95.62 82 GLN A O 1
ATOM 614 N N . ALA A 1 83 ? -7.492 3.260 14.149 1.00 95.75 83 ALA A N 1
ATOM 615 C CA . ALA A 1 83 ? -7.325 2.204 13.162 1.00 95.75 83 ALA A CA 1
ATOM 616 C C . ALA A 1 83 ? -6.288 1.167 13.613 1.00 95.75 83 ALA A C 1
ATOM 618 O O . ALA A 1 83 ? -6.540 -0.031 13.524 1.00 95.75 83 ALA A O 1
ATOM 619 N N . ALA A 1 84 ? -5.147 1.605 14.154 1.00 96.38 84 ALA A N 1
ATOM 620 C CA . ALA A 1 84 ? -4.126 0.702 14.677 1.00 96.38 84 ALA A CA 1
ATOM 621 C C . ALA A 1 84 ? -4.669 -0.147 15.835 1.00 96.38 84 ALA A C 1
ATOM 623 O O . ALA A 1 84 ? -4.494 -1.363 15.837 1.00 96.38 84 ALA A O 1
ATOM 624 N N . THR A 1 85 ? -5.399 0.474 16.766 1.00 95.94 85 THR A N 1
ATOM 625 C CA . THR A 1 85 ? -6.035 -0.226 17.891 1.00 95.94 85 THR A CA 1
ATOM 626 C C . THR A 1 85 ? -7.043 -1.268 17.406 1.00 95.94 85 THR A C 1
ATOM 628 O O . THR A 1 85 ? -6.998 -2.411 17.857 1.00 95.94 85 THR A O 1
ATOM 631 N N . LEU A 1 86 ? -7.915 -0.903 16.461 1.00 94.50 86 LEU A N 1
ATOM 632 C CA . LEU A 1 86 ? -8.921 -1.806 15.897 1.00 94.50 86 LEU A CA 1
ATOM 633 C C . LEU A 1 86 ? -8.278 -2.997 15.178 1.00 94.50 86 LEU A C 1
ATOM 635 O O . LEU A 1 86 ? -8.729 -4.126 15.336 1.00 94.50 86 LEU A O 1
ATOM 639 N N . LEU A 1 87 ? -7.195 -2.755 14.442 1.00 94.06 87 LEU A N 1
ATOM 640 C CA . LEU A 1 87 ? -6.459 -3.775 13.695 1.00 94.06 87 LEU A CA 1
ATOM 641 C C . LEU A 1 87 ? -5.480 -4.596 14.555 1.00 94.06 87 LEU A C 1
ATOM 643 O O . LEU A 1 87 ? -4.846 -5.517 14.042 1.00 94.06 87 LEU A O 1
ATOM 647 N N . GLY A 1 88 ? -5.324 -4.279 15.846 1.00 94.88 88 GLY A N 1
ATOM 648 C CA . GLY A 1 88 ? -4.350 -4.938 16.724 1.00 94.88 88 GLY A CA 1
ATOM 649 C C . GLY A 1 88 ? -2.889 -4.661 16.341 1.00 94.88 88 GLY A C 1
ATOM 650 O O . GLY A 1 88 ? -2.012 -5.486 16.594 1.00 94.88 88 GLY A O 1
ATOM 651 N N . LEU A 1 89 ? -2.627 -3.514 15.713 1.00 94.88 89 LEU A N 1
ATOM 652 C CA . LEU A 1 89 ? -1.313 -3.064 15.259 1.00 94.88 89 LEU A CA 1
ATOM 653 C C . LEU A 1 89 ? -0.816 -1.886 16.103 1.00 94.88 89 LEU A C 1
ATOM 655 O O . LEU A 1 89 ? -1.577 -1.195 16.776 1.00 94.88 89 LEU A O 1
ATOM 659 N N . THR A 1 90 ? 0.483 -1.601 16.026 1.00 96.25 90 THR A N 1
ATOM 660 C CA . THR A 1 90 ? 1.007 -0.316 16.508 1.00 96.25 90 THR A CA 1
ATOM 661 C C . THR A 1 90 ? 0.769 0.775 15.453 1.00 96.25 90 THR A C 1
ATOM 663 O O . THR A 1 90 ? 0.759 0.464 14.258 1.00 96.25 90 THR A O 1
ATOM 666 N N . PRO A 1 91 ? 0.642 2.063 15.832 1.00 94.56 91 PRO A N 1
ATOM 667 C CA . PRO A 1 91 ? 0.534 3.159 14.861 1.00 94.56 91 PRO A CA 1
ATOM 668 C C . PRO A 1 91 ? 1.701 3.195 13.864 1.00 94.56 91 PRO A C 1
ATOM 670 O O . PRO A 1 91 ? 1.504 3.462 12.681 1.00 94.56 91 PRO A O 1
ATOM 673 N N . ALA A 1 92 ? 2.912 2.852 14.321 1.00 95.06 92 ALA A N 1
ATOM 674 C CA . ALA A 1 92 ? 4.081 2.714 13.460 1.00 95.06 92 ALA A CA 1
ATOM 675 C C . ALA A 1 92 ? 3.905 1.575 12.443 1.00 95.06 92 ALA A C 1
ATOM 677 O O . ALA A 1 92 ? 4.093 1.800 11.254 1.00 95.06 92 ALA A O 1
ATOM 678 N N . ALA A 1 93 ? 3.480 0.383 12.876 1.00 94.12 93 ALA A N 1
ATOM 679 C CA . ALA A 1 93 ? 3.243 -0.746 11.973 1.00 94.12 93 ALA A CA 1
ATOM 680 C C . ALA A 1 93 ? 2.133 -0.456 10.949 1.00 94.12 93 ALA A C 1
ATOM 682 O O . ALA A 1 93 ? 2.263 -0.827 9.784 1.00 94.12 93 ALA A O 1
ATOM 683 N N . LEU A 1 94 ? 1.074 0.253 11.352 1.00 95.38 94 LEU A N 1
ATOM 684 C CA . LEU A 1 94 ? 0.034 0.701 10.427 1.00 95.38 94 LEU A CA 1
ATOM 685 C C . LEU A 1 94 ? 0.591 1.690 9.393 1.00 95.38 94 LEU A C 1
ATOM 687 O O . LEU A 1 94 ? 0.298 1.575 8.206 1.00 95.38 94 LEU A O 1
ATOM 691 N N . HIS A 1 95 ? 1.429 2.636 9.817 1.00 94.62 95 HIS A N 1
ATOM 692 C CA . HIS A 1 95 ? 2.079 3.562 8.896 1.00 94.62 95 HIS A CA 1
ATOM 693 C C . HIS A 1 95 ? 3.003 2.838 7.900 1.00 94.62 95 HIS A C 1
ATOM 695 O O . HIS A 1 95 ? 2.961 3.123 6.703 1.00 94.62 95 HIS A O 1
ATOM 701 N N . GLU A 1 96 ? 3.810 1.875 8.358 1.00 94.31 96 GLU A N 1
ATOM 702 C CA . GLU A 1 96 ? 4.626 1.016 7.485 1.00 94.31 96 GLU A CA 1
ATOM 703 C C . GLU A 1 96 ? 3.756 0.311 6.436 1.00 94.31 96 GLU A C 1
ATOM 705 O O . GLU A 1 96 ? 4.042 0.370 5.237 1.00 94.31 96 GLU A O 1
ATOM 710 N N . LEU A 1 97 ? 2.651 -0.292 6.880 1.00 94.69 97 LEU A N 1
ATOM 711 C CA . LEU A 1 97 ? 1.703 -0.974 6.010 1.00 94.69 97 LEU A CA 1
ATOM 712 C C . LEU A 1 97 ? 1.168 -0.027 4.925 1.00 94.69 97 LEU A C 1
ATOM 714 O O . LEU A 1 97 ? 1.276 -0.330 3.741 1.00 94.69 97 LEU A O 1
ATOM 718 N N . LEU A 1 98 ? 0.660 1.145 5.308 1.00 93.56 98 LEU A N 1
ATOM 719 C CA . LEU A 1 98 ? 0.044 2.102 4.381 1.00 93.56 98 LEU A CA 1
ATOM 720 C C . LEU A 1 98 ? 1.050 2.805 3.453 1.00 93.56 98 LEU A C 1
ATOM 722 O O . LEU A 1 98 ? 0.668 3.281 2.387 1.00 93.56 98 LEU A O 1
ATOM 726 N N . THR A 1 99 ? 2.335 2.847 3.816 1.00 91.94 99 THR A N 1
ATOM 727 C CA . THR A 1 99 ? 3.418 3.425 2.992 1.00 91.94 99 THR A CA 1
ATOM 728 C C . THR A 1 99 ? 4.150 2.390 2.133 1.00 91.94 99 THR A C 1
ATOM 730 O O . THR A 1 99 ? 5.305 2.575 1.745 1.00 91.94 99 THR A O 1
ATOM 733 N N . CYS A 1 100 ? 3.464 1.298 1.799 1.00 86.75 100 CYS A N 1
ATOM 734 C CA . CYS A 1 100 ? 3.952 0.223 0.939 1.00 86.75 100 CYS A CA 1
ATOM 735 C C . CYS A 1 100 ? 5.120 -0.607 1.501 1.00 86.75 100 CYS A C 1
ATOM 737 O O . CYS A 1 100 ? 5.817 -1.297 0.749 1.00 86.75 100 CYS A O 1
ATOM 739 N N . ARG A 1 101 ? 5.321 -0.612 2.826 1.00 91.75 101 ARG A N 1
ATOM 740 C CA . ARG A 1 101 ? 6.325 -1.446 3.514 1.00 91.75 101 ARG A CA 1
ATOM 741 C C . ARG A 1 101 ? 5.708 -2.740 4.059 1.00 91.75 101 ARG A C 1
ATOM 743 O O . ARG A 1 101 ? 5.912 -3.122 5.203 1.00 91.75 101 ARG A O 1
ATOM 750 N N . PHE A 1 102 ? 4.971 -3.445 3.199 1.00 92.38 102 PHE A N 1
ATOM 751 C CA . PHE A 1 102 ? 4.220 -4.667 3.532 1.00 92.38 102 PHE A CA 1
ATOM 752 C C . PHE A 1 102 ? 4.772 -5.951 2.893 1.00 92.38 102 PHE A C 1
ATOM 754 O O . PHE A 1 102 ? 4.114 -6.984 2.931 1.00 92.38 102 PHE A O 1
ATOM 761 N N . ARG A 1 103 ? 5.969 -5.926 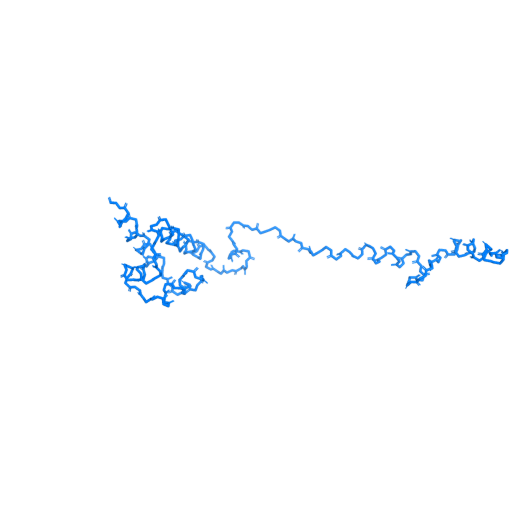2.290 1.00 89.06 103 ARG A N 1
ATOM 762 C CA . ARG A 1 103 ? 6.515 -7.087 1.548 1.00 89.06 103 ARG A CA 1
ATOM 763 C C . ARG A 1 103 ? 6.616 -8.356 2.402 1.00 89.06 103 ARG A C 1
ATOM 765 O O . ARG A 1 103 ? 6.377 -9.446 1.896 1.00 89.06 103 ARG A O 1
ATOM 772 N N . SER A 1 104 ? 6.940 -8.200 3.685 1.00 90.19 104 SER A N 1
ATOM 773 C CA . SER A 1 104 ? 7.041 -9.292 4.659 1.00 90.19 104 SER A CA 1
ATOM 774 C C . SER A 1 104 ? 5.693 -9.818 5.158 1.00 90.19 104 SER A C 1
ATOM 776 O O . SER A 1 104 ? 5.668 -10.867 5.794 1.00 90.19 104 SER A O 1
ATOM 778 N N . GLN A 1 105 ? 4.588 -9.117 4.893 1.00 92.12 105 GLN A N 1
ATOM 779 C CA . GLN A 1 105 ? 3.252 -9.567 5.275 1.00 92.12 105 GLN A CA 1
ATOM 780 C C . GLN A 1 105 ? 2.770 -10.639 4.303 1.00 92.12 105 GLN A C 1
ATOM 782 O O . GLN A 1 105 ? 3.018 -10.555 3.093 1.00 92.12 105 GLN A O 1
ATOM 787 N N . SER A 1 106 ? 2.066 -11.643 4.820 1.00 95.06 106 SER A N 1
ATOM 788 C CA . SER A 1 106 ? 1.400 -12.619 3.963 1.00 95.06 106 SER A CA 1
ATOM 789 C C . SER A 1 106 ? 0.116 -12.026 3.375 1.00 95.06 106 SER A C 1
ATOM 791 O O . SER A 1 106 ? -0.465 -11.091 3.926 1.00 95.06 106 SER A O 1
ATOM 793 N N . VAL A 1 107 ? -0.350 -12.572 2.248 1.00 96.50 107 VAL A N 1
ATOM 794 C CA . VAL A 1 107 ? -1.656 -12.192 1.678 1.00 96.50 107 VAL A CA 1
ATOM 795 C C . VAL A 1 107 ? -2.778 -12.432 2.696 1.00 96.50 107 VAL A C 1
ATOM 797 O O . VAL A 1 107 ? -3.598 -11.545 2.911 1.00 96.50 107 VAL A O 1
ATOM 800 N N . ASN A 1 108 ? -2.751 -13.573 3.388 1.00 96.81 108 ASN A N 1
ATOM 801 C CA . ASN A 1 108 ? -3.766 -13.957 4.371 1.00 96.81 108 ASN A CA 1
ATOM 802 C C . ASN A 1 108 ? -3.858 -12.969 5.545 1.00 96.81 108 ASN A C 1
ATOM 804 O O . ASN A 1 108 ? -4.956 -12.655 6.003 1.00 96.81 108 ASN A O 1
ATOM 808 N N . ASP A 1 109 ? -2.720 -12.457 6.027 1.00 95.00 109 ASP A N 1
ATOM 809 C CA . ASP A 1 109 ? -2.714 -11.458 7.103 1.00 95.00 109 ASP A CA 1
ATOM 810 C C . ASP A 1 109 ? -3.417 -10.173 6.650 1.00 95.00 109 ASP A C 1
ATOM 812 O O . ASP A 1 109 ? -4.245 -9.623 7.375 1.00 95.00 109 ASP A O 1
ATOM 816 N N . LEU A 1 110 ? -3.148 -9.722 5.422 1.00 96.56 110 LEU A N 1
ATOM 817 C CA . LEU A 1 110 ? -3.769 -8.524 4.853 1.00 96.56 110 LEU A CA 1
ATOM 818 C C . LEU A 1 110 ? -5.266 -8.712 4.580 1.00 96.56 110 LEU A C 1
ATOM 820 O O . LEU A 1 110 ? -6.046 -7.792 4.816 1.00 96.56 110 LEU A O 1
ATOM 824 N N . GLU A 1 111 ? -5.686 -9.891 4.121 1.00 96.50 111 GLU A N 1
ATOM 825 C CA . GLU A 1 111 ? -7.106 -10.228 3.952 1.00 96.50 111 GLU A CA 1
ATOM 826 C C . GLU A 1 111 ? -7.859 -10.181 5.281 1.00 96.50 111 GLU A C 1
ATOM 828 O O . GLU A 1 111 ? -8.960 -9.626 5.358 1.00 96.50 111 GLU A O 1
ATOM 833 N N . ARG A 1 112 ? -7.248 -10.707 6.348 1.00 95.69 112 ARG A N 1
ATOM 834 C CA . ARG A 1 112 ? -7.821 -10.650 7.693 1.00 95.69 112 ARG A CA 1
ATOM 835 C C . ARG A 1 112 ? -7.983 -9.208 8.170 1.00 95.69 112 ARG A C 1
ATOM 837 O O . ARG A 1 112 ? -9.053 -8.858 8.660 1.00 95.69 112 ARG A O 1
ATOM 844 N N . LEU A 1 113 ? -6.959 -8.371 7.999 1.00 95.38 113 LEU A N 1
ATOM 845 C CA . LEU A 1 113 ? -7.020 -6.953 8.374 1.00 95.38 113 LEU A CA 1
ATOM 846 C C . LEU A 1 113 ? -8.101 -6.195 7.591 1.00 95.38 113 LEU A C 1
ATOM 848 O O . LEU A 1 113 ? -8.833 -5.400 8.177 1.00 95.38 113 LEU A O 1
ATOM 852 N N . ALA A 1 114 ? -8.230 -6.454 6.287 1.00 94.25 114 ALA A N 1
ATOM 853 C CA . ALA A 1 114 ? -9.284 -5.858 5.468 1.00 94.25 114 ALA A CA 1
ATOM 854 C C . ALA A 1 114 ? -10.684 -6.276 5.953 1.00 94.25 114 ALA A C 1
ATOM 856 O O . ALA A 1 114 ? -11.555 -5.428 6.124 1.00 94.25 114 ALA A O 1
ATOM 857 N N . SER A 1 115 ? -10.868 -7.562 6.264 1.00 94.38 115 SER A N 1
ATOM 858 C CA . SER A 1 115 ? -12.151 -8.099 6.737 1.00 94.38 115 SER A CA 1
ATOM 859 C C . SER A 1 115 ? -12.593 -7.482 8.069 1.00 94.38 115 SER A C 1
ATOM 861 O O . SER A 1 115 ? -13.771 -7.190 8.248 1.00 94.38 115 SER A O 1
ATOM 863 N N . MET A 1 116 ? -11.657 -7.205 8.985 1.00 94.25 116 MET A N 1
ATOM 864 C CA . MET A 1 116 ? -11.966 -6.551 10.267 1.00 94.25 116 MET A CA 1
ATOM 865 C C . MET A 1 116 ? -12.574 -5.150 10.093 1.00 94.25 116 MET A C 1
ATOM 867 O O . MET A 1 116 ? -13.430 -4.746 10.880 1.00 94.25 116 MET A O 1
ATOM 871 N N . LEU A 1 117 ? -12.146 -4.403 9.071 1.00 91.44 117 LEU A N 1
ATOM 872 C CA . LEU A 1 117 ? -12.687 -3.074 8.773 1.00 91.44 117 LEU A CA 1
ATOM 873 C C . LEU A 1 117 ? -14.051 -3.155 8.085 1.00 91.44 117 LEU A C 1
ATOM 875 O O . LEU A 1 117 ? -14.926 -2.345 8.393 1.00 91.44 117 LEU A O 1
ATOM 879 N N . ASP A 1 118 ? -14.249 -4.135 7.203 1.00 87.50 118 ASP A N 1
ATOM 880 C CA . ASP A 1 118 ? -15.543 -4.384 6.559 1.00 87.50 118 ASP A CA 1
ATOM 881 C C . ASP A 1 118 ? -16.610 -4.789 7.591 1.00 87.50 118 ASP A C 1
ATOM 883 O O . ASP A 1 118 ? -17.742 -4.308 7.542 1.00 87.50 118 ASP A O 1
ATOM 887 N N . GLU A 1 119 ? -16.246 -5.621 8.570 1.00 83.31 119 GLU A N 1
ATOM 888 C CA . GLU A 1 119 ? -17.132 -6.028 9.668 1.00 83.31 119 GLU A CA 1
ATOM 889 C C . GLU A 1 119 ? -17.479 -4.869 10.608 1.00 83.31 119 GLU A C 1
ATOM 891 O O . GLU A 1 119 ? -18.634 -4.735 11.004 1.00 83.31 119 GLU A O 1
ATOM 896 N N . ALA A 1 120 ? -16.515 -3.998 10.925 1.00 72.62 120 ALA A N 1
ATOM 897 C CA . ALA A 1 120 ? -16.746 -2.812 11.755 1.00 72.62 120 ALA A CA 1
ATOM 898 C C . ALA A 1 120 ? -17.646 -1.757 11.082 1.00 72.62 120 ALA A C 1
ATOM 900 O O . ALA A 1 120 ? -18.173 -0.872 11.753 1.00 72.62 120 ALA A O 1
ATOM 901 N N . SER A 1 121 ? -17.816 -1.848 9.760 1.00 68.00 121 SER A N 1
ATOM 902 C CA . SER A 1 121 ? -18.653 -0.943 8.962 1.00 68.00 121 SER A CA 1
ATOM 903 C C . SER A 1 121 ? -20.137 -1.335 8.942 1.00 68.00 121 SER A C 1
ATOM 905 O O . SER A 1 121 ? -20.937 -0.630 8.322 1.00 68.00 121 SER A O 1
ATOM 907 N N . ARG A 1 122 ? -20.494 -2.482 9.529 1.00 58.59 122 ARG A N 1
ATOM 908 C CA . ARG A 1 122 ? -21.815 -3.111 9.431 1.00 58.59 122 ARG A CA 1
ATOM 909 C C . ARG A 1 122 ? -22.664 -2.867 10.673 1.00 58.59 122 ARG A C 1
ATOM 911 O O . ARG A 1 122 ? -23.885 -2.673 10.483 1.00 58.59 122 ARG A O 1
#

Solvent-accessible surface area (backbone atoms only — not comparable to full-atom values): 7272 Å² total; per-residue (Å²): 140,54,76,64,60,59,51,50,53,52,51,34,58,74,70,44,42,45,92,74,98,37,75,29,54,67,55,46,50,50,59,70,62,53,67,80,66,72,86,78,76,89,76,67,98,44,67,41,52,71,71,65,45,93,56,24,70,60,51,53,52,44,50,54,37,47,49,51,39,57,49,50,39,57,75,70,68,49,49,65,63,55,48,12,57,74,67,75,44,4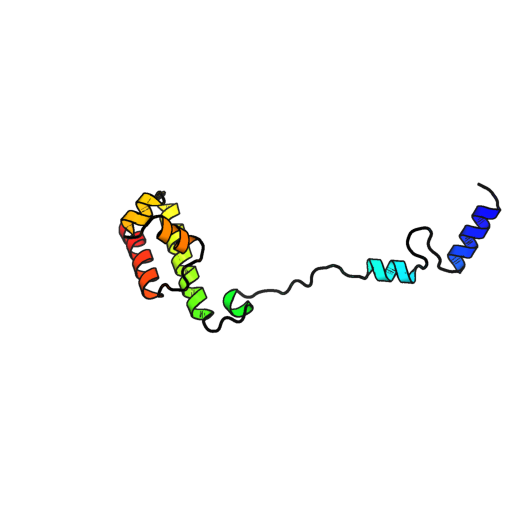9,52,66,58,45,50,37,41,71,70,72,62,44,83,90,55,54,62,67,60,43,53,52,54,36,49,56,54,59,60,74,72,109

Sequence (122 aa):
MGRKETEEAIADSRAGRVSGRFATVAELLADLNADDTTNIQQGSANVYADLGYPDAGEMLVKTRLVTKIGEAIKAQQLSTEQAATLLGLTPAALHELLTCRFRSQSVNDLERLASMLDEASR

Foldseek 3Di:
DDPVVVVVVVVCVVVQQDPDDGGHPVRVVVVVPPCPPDPDDDDDPFVCVVVPPPCRVQLVLLVVLLVLLVVLCVVVVHDLCRLCVLLVHDSVVNVCSNVSVCPVPGSVSSVVSSVSSVVVVD

Nearest PDB structures (foldseek):
  2o38-assembly1_A  TM=9.297E-01  e=7.807E-03  Rhodopseudomonas palustris CGA009
  1y9q-assembly1_A-2  TM=7.594E-01  e=4.414E-02  Vibrio cholerae
  1zz6-assembly1_A-2  TM=8.180E-01  e=1.276E-01  Streptomyces wedmorensis
  4j1x-assembly2_C  TM=8.397E-01  e=3.121E-01  Streptomyces wedmorensis
  6zvh-assembly1_i  TM=3.418E-01  e=3.121E-01  Homo sapiens